Protein AF-A0A1J1LN22-F1 (afdb_monomer_lite)

Foldseek 3Di:
DPDPLVVCLVVVNLVVSLVVLVVVCVVPVLDLVSLLSNLVSCVVVVVLVVSLVSLVSSCVSADCVDPVSVVSNVVSVVSNVVVVPDD

Radius of gyration: 12.42 Å; chains: 1; bounding box: 30×31×31 Å

Structure (mmCIF, N/CA/C/O backbone):
data_AF-A0A1J1LN22-F1
#
_entry.id   AF-A0A1J1LN22-F1
#
loop_
_atom_site.group_PDB
_atom_site.id
_atom_site.type_symbol
_atom_site.label_atom_id
_atom_site.label_alt_id
_atom_site.label_comp_id
_atom_site.label_asym_id
_atom_site.label_entity_id
_atom_site.label_seq_id
_atom_site.pdbx_PDB_ins_code
_atom_site.Cartn_x
_atom_site.Cartn_y
_atom_site.Cartn_z
_atom_site.occupancy
_atom_site.B_iso_or_equiv
_atom_site.auth_seq_id
_atom_site.auth_comp_id
_atom_site.auth_asym_id
_atom_site.auth_atom_id
_atom_site.pdbx_PDB_model_num
ATOM 1 N N . MET A 1 1 ? -1.503 -3.585 -15.005 1.00 45.34 1 MET A N 1
ATOM 2 C CA . MET A 1 1 ? -2.427 -4.708 -14.670 1.00 45.34 1 MET A CA 1
ATOM 3 C C . MET A 1 1 ? -3.474 -4.249 -13.637 1.00 45.34 1 MET A C 1
ATOM 5 O O . MET A 1 1 ? -3.480 -4.699 -12.501 1.00 45.34 1 MET A O 1
ATOM 9 N N . LYS A 1 2 ? -4.350 -3.308 -14.027 1.00 45.06 2 LYS A N 1
ATOM 10 C CA . LYS A 1 2 ? -5.271 -2.568 -13.133 1.00 45.06 2 LYS A CA 1
ATOM 11 C C . LYS A 1 2 ? -6.637 -3.252 -12.940 1.00 45.06 2 LYS A C 1
ATOM 13 O O . LYS A 1 2 ? -7.472 -2.776 -12.184 1.00 45.06 2 LYS A O 1
ATOM 18 N N . ASN A 1 3 ? -6.876 -4.370 -13.629 1.00 51.34 3 ASN A N 1
ATOM 19 C CA . ASN A 1 3 ? -8.242 -4.811 -13.925 1.00 51.34 3 ASN A CA 1
ATOM 20 C C . ASN A 1 3 ? -8.779 -5.891 -12.978 1.00 51.34 3 ASN A C 1
ATOM 22 O O . ASN A 1 3 ? -9.984 -5.935 -12.773 1.00 51.34 3 ASN A O 1
ATOM 26 N N . LEU A 1 4 ? -7.942 -6.736 -12.361 1.00 54.25 4 LEU A N 1
ATOM 27 C CA . LEU A 1 4 ? -8.465 -7.845 -11.547 1.00 54.25 4 LEU A CA 1
ATOM 28 C C . LEU A 1 4 ? -8.833 -7.414 -10.118 1.00 54.25 4 LEU A C 1
ATOM 30 O O . LEU A 1 4 ? -9.939 -7.695 -9.661 1.00 54.25 4 LEU A O 1
ATOM 34 N N . GLY A 1 5 ? -7.942 -6.676 -9.443 1.00 52.97 5 GLY A N 1
ATOM 35 C CA . GLY A 1 5 ? -8.210 -6.130 -8.106 1.00 52.97 5 GLY A CA 1
ATOM 36 C C . GLY A 1 5 ? -9.353 -5.110 -8.118 1.00 52.97 5 GLY A C 1
ATOM 37 O O . GLY A 1 5 ? -10.264 -5.179 -7.297 1.00 52.97 5 GLY A O 1
ATOM 38 N N . TRP A 1 6 ?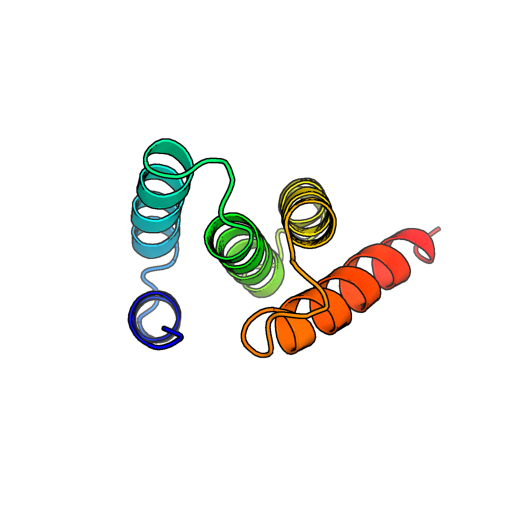 -9.380 -4.236 -9.131 1.00 58.50 6 TRP A N 1
ATOM 39 C CA . TRP A 1 6 ? -10.407 -3.200 -9.269 1.00 58.50 6 TRP A CA 1
ATOM 40 C C . TRP A 1 6 ? -11.785 -3.758 -9.675 1.00 58.50 6 TRP A C 1
ATOM 42 O O . TRP A 1 6 ? -12.815 -3.286 -9.191 1.00 58.50 6 TRP A O 1
ATOM 52 N N . ALA A 1 7 ? -11.832 -4.815 -10.500 1.00 53.88 7 ALA A N 1
ATOM 53 C CA . ALA A 1 7 ? -13.086 -5.493 -10.841 1.00 53.88 7 ALA A CA 1
ATOM 54 C C . ALA A 1 7 ? -13.687 -6.277 -9.661 1.00 53.88 7 ALA A C 1
ATOM 56 O O . ALA A 1 7 ? -14.905 -6.462 -9.614 1.00 53.88 7 ALA A O 1
ATOM 57 N N . ARG A 1 8 ? -12.863 -6.743 -8.710 1.00 54.22 8 ARG A N 1
ATOM 58 C CA . ARG A 1 8 ? -13.329 -7.418 -7.485 1.00 54.22 8 ARG A CA 1
ATOM 59 C C . ARG A 1 8 ? -13.838 -6.413 -6.441 1.00 54.22 8 ARG A C 1
ATOM 61 O O . ARG A 1 8 ? -14.879 -6.685 -5.845 1.00 54.22 8 ARG A O 1
ATOM 68 N N . TRP A 1 9 ? -13.204 -5.240 -6.331 1.00 52.41 9 TRP A N 1
ATOM 69 C CA . TRP A 1 9 ? -13.669 -4.099 -5.522 1.00 52.41 9 TRP A CA 1
ATOM 70 C C . TRP A 1 9 ? -15.096 -3.644 -5.884 1.00 52.41 9 TRP A C 1
ATOM 72 O O . TRP A 1 9 ? -15.978 -3.597 -5.033 1.00 52.41 9 TRP A O 1
ATOM 82 N N . LYS A 1 10 ? -15.391 -3.432 -7.177 1.00 56.25 10 LYS A N 1
ATOM 83 C CA . LYS A 1 10 ? -16.736 -3.029 -7.656 1.00 56.25 10 LYS A CA 1
ATOM 84 C C . LYS A 1 10 ? -17.869 -4.021 -7.333 1.00 56.25 10 LYS A C 1
ATOM 86 O O . LYS A 1 10 ? -19.030 -3.676 -7.533 1.00 56.25 10 LYS A O 1
ATOM 91 N N . GLN A 1 11 ? -17.556 -5.243 -6.898 1.00 60.91 11 GLN A N 1
ATOM 92 C CA . GLN A 1 11 ? -18.530 -6.314 -6.653 1.00 60.91 11 GLN A CA 1
ATOM 93 C C . GLN A 1 11 ? -18.790 -6.574 -5.158 1.00 60.91 11 GLN A C 1
ATOM 95 O O . GLN A 1 11 ? -19.415 -7.578 -4.830 1.00 60.91 11 GLN A O 1
ATOM 100 N N . GLY A 1 12 ? -18.305 -5.718 -4.246 1.00 63.88 12 GLY A N 1
ATOM 101 C CA . GLY A 1 12 ? -18.483 -5.908 -2.798 1.00 63.88 12 GLY A CA 1
ATOM 102 C C . GLY A 1 12 ? -17.680 -7.083 -2.227 1.00 63.88 12 GLY A C 1
ATOM 103 O O . GLY A 1 12 ? -17.972 -7.574 -1.140 1.00 63.88 12 GLY A O 1
ATOM 104 N N . ARG A 1 13 ? -16.664 -7.556 -2.962 1.00 73.25 13 ARG A N 1
ATOM 105 C CA . ARG A 1 13 ? -15.811 -8.698 -2.591 1.00 73.25 13 ARG A CA 1
ATOM 106 C C . ARG A 1 13 ? -14.456 -8.244 -2.065 1.00 73.25 13 ARG A C 1
ATOM 108 O O . ARG A 1 13 ? -13.420 -8.799 -2.427 1.00 73.25 13 ARG A O 1
ATOM 115 N N . ASP A 1 14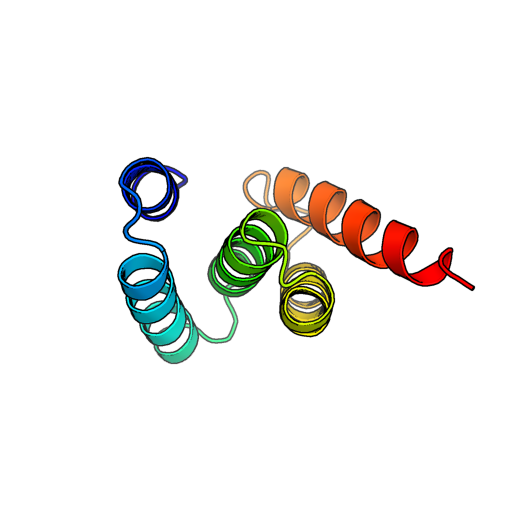 ? -14.455 -7.233 -1.209 1.00 72.56 14 ASP A N 1
ATOM 116 C CA . ASP A 1 14 ? -13.216 -6.628 -0.720 1.00 72.56 14 ASP A CA 1
ATOM 117 C C . ASP A 1 14 ? -12.361 -7.605 0.088 1.00 72.56 14 ASP A C 1
ATOM 119 O O . ASP A 1 14 ? -11.139 -7.590 -0.015 1.00 72.56 14 ASP A O 1
ATOM 123 N N . SER A 1 15 ? -12.988 -8.487 0.871 1.00 78.25 15 SER A N 1
ATOM 124 C CA . SER A 1 15 ? -12.277 -9.525 1.629 1.00 78.25 15 SER A CA 1
ATOM 125 C C . SER A 1 15 ? -11.576 -10.526 0.707 1.00 78.25 15 SER A C 1
ATOM 127 O O . SER A 1 15 ? -10.455 -10.946 0.975 1.00 78.25 15 SER A O 1
ATOM 129 N N . GLU A 1 16 ? -12.214 -10.871 -0.411 1.00 81.31 16 GLU A N 1
ATOM 130 C CA . GLU A 1 16 ? -11.659 -11.777 -1.418 1.00 81.31 16 GLU A CA 1
ATOM 131 C C . GLU A 1 16 ? -10.509 -11.101 -2.184 1.00 81.31 16 GLU A C 1
ATOM 133 O O . GLU A 1 16 ? -9.470 -11.713 -2.423 1.00 81.31 16 GLU A O 1
ATOM 138 N N . ALA A 1 17 ? -10.665 -9.810 -2.503 1.00 81.94 17 ALA A N 1
ATOM 139 C CA . ALA A 1 17 ? -9.615 -8.997 -3.104 1.00 81.94 17 ALA A CA 1
ATOM 140 C C . ALA A 1 17 ? -8.393 -8.883 -2.181 1.00 81.94 17 ALA A C 1
ATOM 142 O O . ALA A 1 17 ? -7.274 -9.097 -2.639 1.00 81.94 17 ALA A O 1
ATOM 143 N N . LEU A 1 18 ? -8.599 -8.610 -0.889 1.00 85.00 18 LEU A N 1
ATOM 144 C CA . LEU A 1 18 ? -7.515 -8.572 0.093 1.00 85.00 18 LEU A CA 1
ATOM 145 C C . LEU A 1 18 ? -6.797 -9.917 0.185 1.00 85.00 18 LEU A C 1
ATOM 147 O O . LEU A 1 18 ? -5.576 -9.927 0.132 1.00 85.00 18 LEU A O 1
ATOM 151 N N . ASN A 1 19 ? -7.519 -11.039 0.231 1.00 87.31 19 ASN A N 1
ATOM 152 C CA . ASN A 1 19 ? -6.890 -12.360 0.287 1.00 87.31 19 ASN A CA 1
ATOM 153 C C . ASN A 1 19 ? -5.988 -12.628 -0.932 1.00 87.31 19 ASN A C 1
ATOM 155 O O . ASN A 1 19 ? -4.844 -13.045 -0.784 1.00 87.31 19 ASN A O 1
ATOM 159 N N . ILE A 1 20 ? -6.468 -12.313 -2.141 1.00 87.19 20 ILE A N 1
ATOM 160 C CA . ILE A 1 20 ? -5.675 -12.449 -3.374 1.00 87.19 20 ILE A CA 1
ATOM 161 C C . ILE A 1 20 ? -4.430 -11.555 -3.331 1.00 87.19 20 ILE A C 1
ATOM 163 O O . ILE A 1 20 ? -3.353 -11.963 -3.766 1.00 87.19 20 ILE A O 1
ATOM 167 N N . LEU A 1 21 ? -4.570 -10.326 -2.834 1.00 88.81 21 LEU A N 1
ATOM 168 C CA . LEU A 1 21 ? -3.463 -9.376 -2.765 1.00 88.81 21 LEU A CA 1
ATOM 169 C C . LEU A 1 21 ? -2.441 -9.749 -1.686 1.00 88.81 21 LEU A C 1
ATOM 171 O O . LEU A 1 21 ? -1.250 -9.541 -1.902 1.00 88.81 21 LEU A O 1
ATOM 175 N N . GLU A 1 22 ? -2.878 -10.336 -0.574 1.00 89.81 22 GLU A N 1
ATOM 176 C CA . GLU A 1 22 ? -1.996 -10.894 0.453 1.00 89.81 22 GLU A CA 1
ATOM 177 C C . GLU A 1 22 ? -1.165 -12.049 -0.117 1.00 89.81 22 GLU A C 1
ATOM 179 O O . GLU A 1 22 ? 0.060 -12.021 -0.026 1.00 89.81 22 GLU A O 1
ATOM 184 N N . THR A 1 23 ? -1.785 -12.979 -0.852 1.00 90.38 23 THR A N 1
ATOM 185 C CA . THR A 1 23 ? -1.036 -14.016 -1.581 1.00 90.38 23 THR A CA 1
ATOM 186 C C . THR A 1 23 ? -0.074 -13.408 -2.608 1.00 90.38 23 THR A C 1
ATOM 188 O O . THR A 1 23 ? 1.068 -13.843 -2.731 1.00 90.38 23 THR A O 1
ATOM 191 N N . ALA A 1 24 ? -0.485 -12.372 -3.346 1.00 88.06 24 ALA A N 1
ATOM 192 C CA . ALA A 1 24 ? 0.396 -11.706 -4.308 1.00 88.06 24 ALA A CA 1
ATOM 193 C C . ALA A 1 24 ? 1.616 -11.052 -3.633 1.00 88.06 24 ALA A C 1
ATOM 195 O O . ALA A 1 24 ? 2.714 -11.083 -4.192 1.00 88.06 24 ALA A O 1
ATOM 196 N N . LYS A 1 25 ? 1.429 -10.489 -2.434 1.00 91.19 25 LYS A N 1
ATOM 197 C CA . LYS A 1 25 ? 2.492 -9.921 -1.598 1.00 91.19 25 LYS A CA 1
ATOM 198 C C . LYS A 1 25 ? 3.467 -10.998 -1.120 1.00 91.19 25 LYS A C 1
ATOM 200 O O . LYS A 1 25 ? 4.668 -10.768 -1.137 1.00 91.19 25 LYS A O 1
ATOM 205 N N . GLU A 1 26 ? 2.971 -12.170 -0.732 1.00 92.50 26 GLU A N 1
ATOM 206 C CA . GLU A 1 26 ? 3.809 -13.312 -0.336 1.00 92.50 26 GLU A CA 1
ATOM 207 C C . GLU A 1 26 ? 4.623 -13.866 -1.512 1.00 92.50 26 GLU A C 1
ATOM 209 O O . GLU A 1 26 ? 5.807 -14.162 -1.364 1.00 92.50 26 GLU A O 1
ATOM 214 N N . LEU A 1 27 ? 4.009 -13.962 -2.695 1.00 92.56 27 LEU A N 1
ATOM 215 C CA . LEU A 1 27 ? 4.663 -14.470 -3.903 1.00 92.56 27 LEU A CA 1
ATOM 216 C C . LEU A 1 27 ? 5.725 -13.514 -4.458 1.00 92.56 27 LEU A C 1
ATOM 218 O O . LEU A 1 27 ? 6.720 -13.965 -5.023 1.00 92.56 27 LEU A O 1
ATOM 222 N N . ASN A 1 28 ? 5.518 -12.200 -4.339 1.00 88.50 28 ASN A N 1
ATOM 223 C CA . ASN A 1 28 ? 6.506 -11.202 -4.742 1.00 88.50 28 ASN A CA 1
ATOM 224 C C . ASN A 1 28 ? 6.550 -10.018 -3.756 1.00 88.50 28 ASN A C 1
ATOM 226 O O . ASN A 1 28 ? 5.932 -8.976 -4.006 1.00 88.50 28 ASN A O 1
ATOM 230 N N . PRO A 1 29 ? 7.337 -10.142 -2.672 1.00 90.12 29 PRO A N 1
ATOM 231 C CA . PRO A 1 29 ? 7.417 -9.126 -1.621 1.00 90.12 29 PRO A CA 1
ATOM 232 C C . PRO A 1 29 ? 8.051 -7.803 -2.057 1.00 90.12 29 PRO A C 1
ATOM 234 O O . PRO A 1 29 ? 7.939 -6.809 -1.349 1.00 90.12 29 PRO A O 1
ATOM 237 N N . GLN A 1 30 ? 8.736 -7.767 -3.203 1.00 88.38 30 GLN A N 1
ATOM 238 C CA . GLN A 1 30 ? 9.384 -6.550 -3.704 1.00 88.38 30 GLN A CA 1
ATOM 239 C C . GLN A 1 30 ? 8.500 -5.775 -4.684 1.00 88.38 30 GLN A C 1
ATOM 241 O O . GLN A 1 30 ? 8.881 -4.709 -5.160 1.00 88.38 30 GLN A O 1
ATOM 246 N N . ARG A 1 31 ? 7.303 -6.282 -4.995 1.00 87.50 31 ARG A N 1
ATOM 247 C CA . ARG A 1 31 ? 6.405 -5.630 -5.942 1.00 87.50 31 ARG A CA 1
ATOM 248 C C . ARG A 1 31 ? 5.536 -4.588 -5.247 1.00 87.50 31 ARG A C 1
ATOM 250 O O . ARG A 1 31 ? 4.556 -4.935 -4.585 1.00 87.50 31 ARG A O 1
ATOM 257 N N . ALA A 1 32 ? 5.821 -3.312 -5.504 1.00 91.62 32 ALA A N 1
ATOM 258 C CA . ALA A 1 32 ? 5.068 -2.172 -4.975 1.00 91.62 32 ALA A CA 1
ATOM 259 C C . ALA A 1 32 ? 3.550 -2.307 -5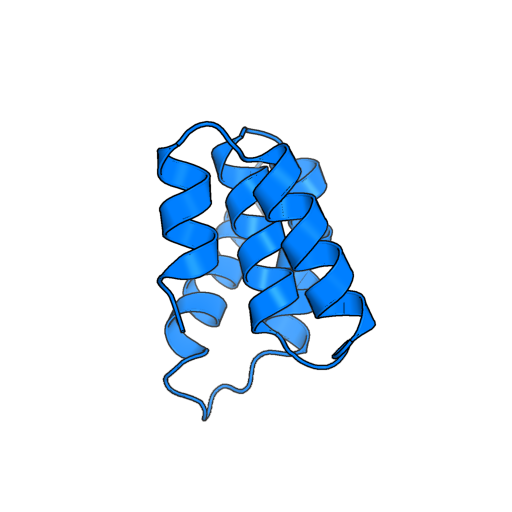.167 1.00 91.62 32 ALA A C 1
ATOM 261 O O . ALA A 1 32 ? 2.775 -2.105 -4.233 1.00 91.62 32 ALA A O 1
ATOM 262 N N . THR A 1 33 ? 3.125 -2.737 -6.362 1.00 90.69 33 THR A N 1
ATOM 263 C CA . THR A 1 33 ? 1.714 -2.799 -6.772 1.00 90.69 33 THR A CA 1
ATOM 264 C C . THR A 1 33 ? 0.815 -3.544 -5.778 1.00 90.69 33 THR A C 1
ATOM 266 O O . THR A 1 33 ? -0.314 -3.113 -5.549 1.00 90.69 33 THR A O 1
ATOM 269 N N . ALA A 1 34 ? 1.283 -4.649 -5.180 1.00 91.56 34 ALA A N 1
ATOM 270 C CA . ALA A 1 34 ? 0.477 -5.421 -4.230 1.00 91.56 34 ALA A CA 1
ATOM 271 C C . ALA A 1 34 ? 0.193 -4.609 -2.957 1.00 91.56 34 ALA A C 1
ATOM 273 O O . ALA A 1 34 ? -0.954 -4.514 -2.523 1.00 91.56 34 ALA A O 1
ATOM 274 N N . TYR A 1 35 ? 1.216 -3.942 -2.418 1.00 95.38 35 TYR A N 1
ATOM 275 C CA . TYR A 1 35 ? 1.078 -3.051 -1.269 1.00 95.38 35 TYR A CA 1
ATOM 276 C C . TYR A 1 35 ? 0.173 -1.857 -1.586 1.00 95.38 35 TYR A C 1
ATOM 278 O O . TYR A 1 35 ? -0.723 -1.553 -0.802 1.00 95.38 35 TYR A O 1
ATOM 286 N N . CYS A 1 36 ? 0.343 -1.224 -2.7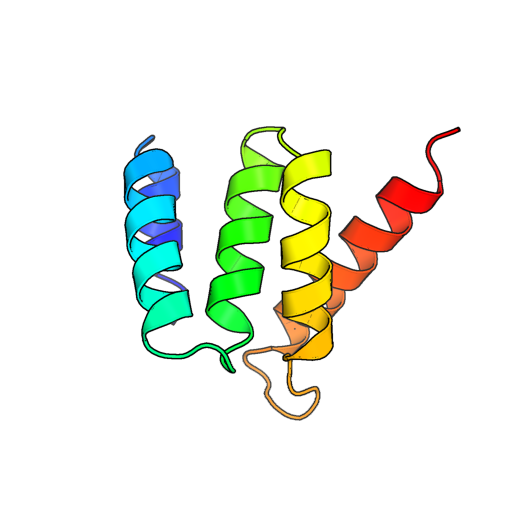51 1.00 94.31 36 CYS A N 1
ATOM 287 C CA . CYS A 1 36 ? -0.479 -0.085 -3.167 1.00 94.31 36 CYS A CA 1
ATOM 288 C C . CYS A 1 36 ? -1.968 -0.449 -3.269 1.00 94.31 36 CYS A C 1
ATOM 290 O O . CYS A 1 36 ? -2.831 0.292 -2.801 1.00 94.31 36 CYS A O 1
ATOM 292 N N . LEU A 1 37 ? -2.277 -1.620 -3.834 1.00 92.75 37 LEU A N 1
ATOM 293 C CA . LEU A 1 37 ? -3.650 -2.103 -3.975 1.00 92.75 37 LEU A CA 1
ATOM 294 C C . LEU A 1 37 ? -4.282 -2.469 -2.627 1.00 92.75 37 LEU A C 1
ATOM 296 O O . LEU A 1 37 ? -5.443 -2.133 -2.403 1.00 92.75 37 LEU A O 1
ATOM 300 N N . ILE A 1 38 ? -3.541 -3.108 -1.712 1.00 93.81 38 ILE A N 1
ATOM 301 C CA . ILE A 1 38 ? -4.038 -3.374 -0.349 1.00 93.81 38 ILE A CA 1
ATOM 302 C C . ILE A 1 38 ? -4.344 -2.055 0.365 1.00 93.81 38 ILE A C 1
ATOM 304 O O . ILE A 1 38 ? -5.409 -1.914 0.970 1.00 93.81 38 ILE A O 1
ATOM 308 N N . ALA A 1 39 ? -3.434 -1.082 0.264 1.00 94.94 39 ALA A N 1
ATOM 309 C 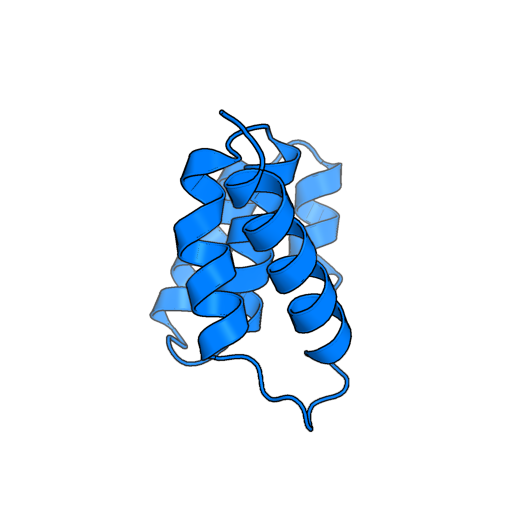CA . ALA A 1 39 ? -3.607 0.234 0.859 1.00 94.94 39 ALA A CA 1
ATOM 310 C C . ALA A 1 39 ? -4.866 0.926 0.325 1.00 94.94 39 ALA A C 1
ATOM 312 O O . ALA A 1 39 ? -5.693 1.387 1.109 1.00 94.94 39 ALA A O 1
ATOM 313 N N . GLN A 1 40 ? -5.057 0.922 -0.997 1.00 92.62 40 GLN A N 1
ATOM 314 C CA . GLN A 1 40 ? -6.237 1.499 -1.630 1.00 92.62 40 GLN A CA 1
ATOM 315 C C . GLN A 1 40 ? -7.534 0.829 -1.164 1.00 92.62 40 GLN A C 1
ATOM 317 O O . GLN A 1 40 ? -8.463 1.535 -0.781 1.00 92.62 40 GLN A O 1
ATOM 322 N N . VAL A 1 41 ? -7.596 -0.508 -1.143 1.00 90.06 41 VAL A N 1
ATOM 323 C CA . VAL A 1 41 ? -8.797 -1.236 -0.698 1.00 90.06 41 VAL A CA 1
ATOM 324 C C . VAL A 1 41 ? -9.134 -0.896 0.756 1.00 90.06 41 VAL A C 1
ATOM 326 O O . VAL A 1 41 ? -10.296 -0.662 1.082 1.00 90.06 41 VAL A O 1
ATOM 329 N N . LYS A 1 42 ? -8.134 -0.828 1.641 1.00 90.81 42 LYS A N 1
ATOM 330 C CA . LYS A 1 42 ? -8.338 -0.443 3.045 1.00 90.81 42 LYS A CA 1
ATOM 331 C C . LYS A 1 42 ? -8.832 0.999 3.186 1.00 90.81 42 LYS A C 1
ATOM 333 O O . LYS A 1 42 ? -9.816 1.234 3.886 1.00 90.81 42 LYS A O 1
ATOM 338 N N . ASP A 1 43 ? -8.215 1.935 2.469 1.00 90.75 43 ASP A N 1
ATOM 339 C CA . ASP A 1 43 ? -8.609 3.348 2.456 1.00 90.75 43 ASP A CA 1
ATOM 340 C C . ASP A 1 43 ? -10.049 3.551 1.976 1.00 90.75 43 ASP A C 1
ATOM 342 O O . ASP A 1 43 ? -10.813 4.305 2.582 1.00 90.75 43 ASP A O 1
ATOM 346 N N . GLU A 1 44 ? -10.429 2.881 0.886 1.00 86.88 44 GLU A N 1
ATOM 347 C CA . GLU A 1 44 ? -11.765 2.978 0.290 1.00 86.88 44 GLU A CA 1
ATOM 348 C C . GLU A 1 44 ? -12.846 2.368 1.190 1.00 86.88 44 GLU A C 1
ATOM 350 O O . GLU A 1 44 ? -13.989 2.823 1.168 1.00 86.88 44 GLU A O 1
ATOM 355 N N . ARG A 1 45 ? -12.478 1.412 2.051 1.00 85.50 45 ARG A N 1
ATOM 356 C CA . ARG A 1 45 ? -13.344 0.866 3.109 1.00 85.50 45 ARG A CA 1
ATOM 357 C C . ARG A 1 45 ? -13.398 1.717 4.377 1.00 85.50 45 ARG A C 1
ATOM 359 O O . ARG A 1 45 ? -14.101 1.356 5.317 1.00 85.50 45 ARG A O 1
ATOM 366 N N . GLY A 1 46 ? -12.656 2.821 4.427 1.00 87.38 46 GLY A N 1
ATOM 367 C CA . GLY A 1 46 ? -12.570 3.693 5.597 1.00 87.38 46 GLY A CA 1
ATOM 368 C C . GLY A 1 46 ? -11.549 3.255 6.652 1.00 87.38 46 GLY A C 1
ATOM 369 O O . GLY A 1 46 ? -11.337 4.000 7.607 1.00 87.38 46 GLY A O 1
ATOM 370 N N . ASP A 1 47 ? -10.853 2.126 6.464 1.00 90.75 47 ASP A N 1
ATOM 371 C CA . ASP A 1 47 ? -9.719 1.691 7.298 1.00 90.75 47 ASP A CA 1
ATOM 372 C C . ASP A 1 47 ? -8.448 2.477 6.931 1.00 90.75 47 ASP A C 1
ATOM 374 O O . ASP A 1 47 ? -7.436 1.934 6.482 1.00 90.75 47 ASP A O 1
ATOM 378 N N . ARG A 1 48 ? -8.516 3.803 7.087 1.00 90.94 48 ARG A N 1
ATOM 379 C CA . ARG A 1 48 ? -7.433 4.712 6.692 1.00 90.94 48 ARG A CA 1
ATOM 380 C C . ARG A 1 48 ? -6.170 4.491 7.515 1.00 90.94 48 ARG A C 1
ATOM 382 O O . ARG A 1 48 ? -5.072 4.533 6.976 1.00 90.94 48 ARG A O 1
ATOM 389 N N . LEU A 1 49 ? -6.317 4.230 8.817 1.00 93.06 49 LEU A N 1
ATOM 390 C CA . LEU A 1 49 ? -5.180 3.945 9.697 1.00 93.06 49 LEU A CA 1
ATOM 391 C C . LEU A 1 49 ? -4.514 2.614 9.329 1.00 93.06 49 LEU A C 1
ATOM 393 O O . LEU A 1 49 ? -3.287 2.554 9.243 1.00 93.06 49 LEU A O 1
ATOM 397 N N . GLY A 1 50 ? -5.302 1.573 9.044 1.00 93.31 50 GLY A N 1
ATOM 398 C CA . GLY A 1 50 ? -4.780 0.290 8.586 1.00 93.31 50 GLY A CA 1
ATOM 399 C C . GLY A 1 50 ? -4.168 0.340 7.186 1.00 93.31 50 GLY A C 1
ATOM 400 O O . GLY A 1 50 ? -3.323 -0.497 6.878 1.00 93.31 50 GLY A O 1
ATOM 401 N N . ALA A 1 51 ? -4.533 1.314 6.345 1.00 95.44 51 ALA A N 1
ATOM 402 C CA . ALA A 1 51 ? -3.941 1.519 5.022 1.00 95.44 51 ALA A CA 1
ATOM 403 C C . ALA A 1 51 ? -2.524 2.123 5.068 1.00 95.44 51 ALA A C 1
ATOM 405 O O . ALA A 1 51 ? -1.705 1.831 4.196 1.00 95.44 51 ALA A O 1
ATOM 406 N N . LEU A 1 52 ? -2.200 2.932 6.086 1.00 95.75 52 LEU A N 1
ATOM 407 C CA . LEU A 1 52 ? -0.920 3.650 6.190 1.00 95.75 52 LEU A CA 1
ATOM 408 C C . LEU A 1 52 ? 0.337 2.782 6.030 1.00 95.75 52 LEU A C 1
ATOM 410 O O . LEU A 1 52 ? 1.211 3.181 5.257 1.00 95.75 52 LEU A O 1
ATOM 414 N N . PRO A 1 53 ? 0.501 1.637 6.728 1.00 96.44 53 PRO A N 1
ATOM 415 C CA . PRO A 1 53 ? 1.698 0.816 6.555 1.00 96.44 53 PRO A CA 1
ATOM 416 C C . PRO A 1 53 ? 1.846 0.322 5.112 1.00 96.44 53 PRO A C 1
ATOM 418 O O . PRO A 1 53 ? 2.955 0.304 4.583 1.00 96.44 53 PRO A O 1
ATOM 421 N N . PHE A 1 54 ? 0.736 0.011 4.442 1.00 96.50 54 PHE A N 1
ATOM 422 C CA . PHE A 1 54 ? 0.747 -0.435 3.053 1.00 96.50 54 PHE A CA 1
ATOM 423 C C . PHE A 1 54 ? 1.040 0.710 2.082 1.00 96.50 54 PHE A C 1
ATOM 425 O O . PHE A 1 54 ? 1.782 0.502 1.126 1.00 96.50 54 PHE A O 1
ATOM 432 N N . TRP A 1 55 ? 0.564 1.931 2.351 1.00 96.81 55 TRP A N 1
ATOM 433 C CA . TRP A 1 55 ? 0.969 3.111 1.580 1.00 96.81 55 TRP A CA 1
ATOM 434 C C . TRP A 1 55 ? 2.460 3.420 1.719 1.00 96.81 55 TRP A C 1
ATOM 436 O O . TRP A 1 55 ? 3.104 3.761 0.730 1.00 96.81 55 TRP A O 1
ATOM 446 N N . LYS A 1 56 ? 3.035 3.249 2.916 1.00 96.88 56 LYS A N 1
ATOM 447 C CA . LYS A 1 56 ? 4.484 3.399 3.126 1.00 96.88 56 LYS A CA 1
ATOM 448 C C . LYS A 1 56 ? 5.271 2.358 2.334 1.00 96.88 56 LYS A C 1
ATOM 450 O O . LYS A 1 56 ? 6.200 2.719 1.623 1.00 96.88 56 LYS A O 1
ATOM 455 N N . SER A 1 57 ? 4.887 1.084 2.412 1.00 96.31 57 SER A N 1
ATOM 456 C CA . SER A 1 57 ? 5.544 0.023 1.640 1.00 96.31 57 SER A CA 1
ATOM 457 C C . SER A 1 57 ? 5.384 0.211 0.132 1.00 96.31 57 SER A C 1
ATOM 459 O O . SER A 1 57 ? 6.350 0.026 -0.597 1.00 96.31 57 SER A O 1
ATOM 461 N N . CYS A 1 58 ? 4.201 0.628 -0.324 1.00 95.50 58 CYS A N 1
ATOM 462 C CA . CYS A 1 58 ? 3.946 1.003 -1.713 1.00 95.50 58 CYS A CA 1
ATOM 463 C C . CYS A 1 58 ? 4.961 2.048 -2.191 1.00 95.50 58 CYS A C 1
ATOM 465 O O . CYS A 1 58 ? 5.640 1.819 -3.183 1.00 95.50 58 CYS A O 1
ATOM 467 N N . LEU A 1 59 ? 5.123 3.147 -1.446 1.00 95.31 59 LEU A N 1
ATOM 468 C CA . LEU A 1 59 ? 6.053 4.215 -1.807 1.00 95.31 59 LEU A CA 1
ATOM 469 C C . LEU A 1 59 ? 7.523 3.774 -1.743 1.00 95.31 59 LEU A C 1
ATOM 471 O O . LEU A 1 59 ? 8.304 4.150 -2.606 1.00 95.31 59 LEU A O 1
ATOM 475 N N . ASN A 1 60 ? 7.894 2.968 -0.746 1.00 95.88 60 ASN A N 1
ATOM 476 C CA . ASN A 1 60 ? 9.270 2.493 -0.575 1.00 95.88 60 ASN A CA 1
ATOM 477 C C . ASN A 1 60 ? 9.717 1.517 -1.673 1.00 95.88 60 ASN A C 1
ATOM 479 O O . ASN A 1 60 ? 10.912 1.404 -1.929 1.00 95.88 60 ASN A O 1
ATOM 483 N N . LEU A 1 61 ? 8.778 0.766 -2.255 1.00 94.25 61 LEU A N 1
ATOM 484 C CA . LEU A 1 61 ? 9.056 -0.256 -3.267 1.00 94.25 61 LEU A CA 1
ATOM 485 C C . LEU A 1 61 ? 8.782 0.225 -4.696 1.00 94.25 61 LEU A C 1
ATOM 487 O O . LEU A 1 61 ? 9.199 -0.442 -5.641 1.00 94.25 61 LEU A O 1
ATOM 491 N N . ALA A 1 62 ? 8.037 1.320 -4.860 1.00 92.44 62 ALA A N 1
ATOM 492 C CA . ALA A 1 62 ? 7.713 1.877 -6.165 1.00 92.44 62 ALA A CA 1
ATOM 493 C C . ALA A 1 62 ? 8.977 2.359 -6.881 1.00 92.44 62 ALA A C 1
ATOM 495 O O . ALA A 1 62 ? 9.860 2.958 -6.266 1.00 92.44 62 ALA A O 1
ATOM 496 N N . GLN A 1 63 ? 9.036 2.120 -8.187 1.00 90.81 63 GLN A N 1
ATOM 497 C CA . GLN A 1 63 ? 10.133 2.573 -9.038 1.00 90.81 63 GLN A CA 1
ATOM 498 C C . GLN A 1 63 ? 9.696 3.840 -9.783 1.00 90.81 63 GLN A C 1
ATOM 500 O O . GLN A 1 63 ? 8.808 3.748 -10.628 1.00 90.81 63 GLN A O 1
ATOM 505 N N . PRO A 1 64 ? 10.282 5.020 -9.503 1.00 83.81 64 PRO A N 1
ATOM 506 C CA . PRO A 1 64 ? 9.889 6.270 -10.159 1.00 83.81 64 PRO A CA 1
ATOM 507 C C . PRO A 1 64 ? 10.083 6.264 -11.679 1.00 83.81 64 PRO A C 1
ATOM 509 O O . PRO A 1 64 ? 9.417 7.003 -12.388 1.00 83.81 64 PRO A O 1
ATOM 512 N N . GLU A 1 65 ? 10.994 5.443 -12.203 1.00 84.44 65 GLU A N 1
ATOM 513 C CA . GLU A 1 65 ? 11.170 5.263 -13.646 1.00 84.44 65 GLU A CA 1
ATOM 514 C C . GLU A 1 65 ? 10.123 4.342 -14.298 1.00 84.44 65 GLU A C 1
ATOM 516 O O . GLU A 1 65 ? 10.089 4.236 -15.525 1.00 84.44 65 GLU A O 1
ATOM 521 N N . SER A 1 66 ? 9.283 3.666 -13.505 1.00 83.25 66 SER A N 1
ATOM 522 C CA . SER A 1 66 ? 8.211 2.794 -13.985 1.00 83.25 66 SER A CA 1
ATOM 523 C C . SER A 1 66 ? 6.917 3.601 -14.156 1.00 83.25 66 SER A C 1
ATOM 525 O O . SER A 1 66 ? 6.296 3.979 -13.160 1.00 83.25 66 SER A O 1
ATOM 527 N N . PRO A 1 67 ? 6.418 3.798 -15.392 1.00 79.44 67 PRO A N 1
ATOM 528 C CA . PRO A 1 67 ? 5.173 4.539 -15.624 1.00 79.44 67 PRO A CA 1
ATOM 529 C C . PRO A 1 67 ? 3.948 3.900 -14.952 1.00 79.44 67 PRO A C 1
ATOM 531 O O . PRO A 1 67 ? 2.949 4.568 -14.681 1.00 79.44 67 PRO A O 1
ATOM 534 N N . ASP A 1 68 ? 4.015 2.592 -14.680 1.00 77.62 68 ASP A N 1
ATOM 535 C CA . ASP A 1 68 ? 2.978 1.858 -13.954 1.00 77.62 68 ASP A CA 1
ATOM 536 C C . ASP A 1 68 ? 2.908 2.265 -12.466 1.00 77.62 68 ASP A C 1
ATOM 538 O O . ASP A 1 68 ? 1.847 2.121 -11.847 1.00 77.62 68 ASP A O 1
ATOM 542 N N . ASP A 1 69 ? 4.001 2.794 -11.904 1.00 87.56 69 ASP A N 1
ATOM 543 C CA . ASP A 1 69 ? 4.131 3.162 -10.492 1.00 87.56 69 ASP A CA 1
ATOM 544 C C . ASP A 1 69 ? 3.927 4.662 -10.227 1.00 87.56 69 ASP A C 1
ATOM 546 O O . ASP A 1 69 ? 3.520 5.015 -9.120 1.00 87.56 69 ASP A O 1
ATOM 550 N N . ASP A 1 70 ? 4.081 5.544 -11.221 1.00 88.25 70 ASP A N 1
ATOM 551 C CA . ASP A 1 70 ? 3.890 7.002 -11.070 1.00 88.25 70 ASP A CA 1
ATOM 552 C C . ASP A 1 70 ? 2.551 7.372 -10.415 1.00 88.25 70 ASP A C 1
ATOM 554 O O . ASP A 1 70 ? 2.467 8.194 -9.495 1.00 88.25 70 ASP A O 1
ATOM 558 N N . SER A 1 71 ? 1.475 6.712 -10.855 1.00 88.88 71 SER A N 1
ATOM 559 C CA . SER A 1 71 ? 0.137 6.919 -10.288 1.00 88.88 71 SER A CA 1
ATOM 560 C C . SER A 1 71 ? 0.055 6.474 -8.824 1.00 88.88 71 SER A C 1
ATOM 562 O O . SER A 1 71 ? -0.639 7.102 -8.020 1.00 88.88 71 SER A O 1
ATOM 564 N N . TRP A 1 72 ? 0.761 5.400 -8.468 1.00 93.31 72 TRP A N 1
ATOM 565 C CA . TRP A 1 72 ? 0.806 4.890 -7.102 1.00 93.31 72 TRP A CA 1
ATOM 566 C C . TRP A 1 72 ? 1.632 5.779 -6.186 1.00 93.31 72 TRP A C 1
ATOM 568 O O . TRP A 1 72 ? 1.193 6.043 -5.068 1.00 93.31 72 TRP A O 1
ATOM 578 N N . ILE A 1 73 ? 2.764 6.293 -6.666 1.00 94.38 73 ILE A N 1
ATOM 579 C CA . ILE A 1 73 ? 3.628 7.218 -5.928 1.00 94.38 73 ILE A CA 1
ATOM 580 C C . ILE A 1 73 ? 2.839 8.469 -5.534 1.00 94.38 73 ILE A C 1
ATOM 582 O O . ILE A 1 73 ? 2.762 8.801 -4.348 1.00 94.38 73 ILE A O 1
ATOM 586 N N . GLY A 1 74 ? 2.182 9.122 -6.499 1.00 93.50 74 GLY A N 1
ATOM 587 C CA . GLY A 1 74 ? 1.405 10.334 -6.228 1.00 93.50 74 GLY A CA 1
ATOM 588 C C . GLY A 1 74 ? 0.237 10.092 -5.266 1.00 93.50 74 GLY A C 1
ATOM 589 O O . GLY A 1 74 ? -0.022 10.897 -4.365 1.00 93.50 74 GLY A O 1
ATOM 590 N N . LEU A 1 75 ? -0.457 8.957 -5.406 1.00 93.31 75 LEU A N 1
ATOM 591 C CA . LEU A 1 75 ? -1.549 8.599 -4.504 1.00 93.31 75 LEU A CA 1
ATOM 592 C C . LEU A 1 75 ? -1.044 8.295 -3.085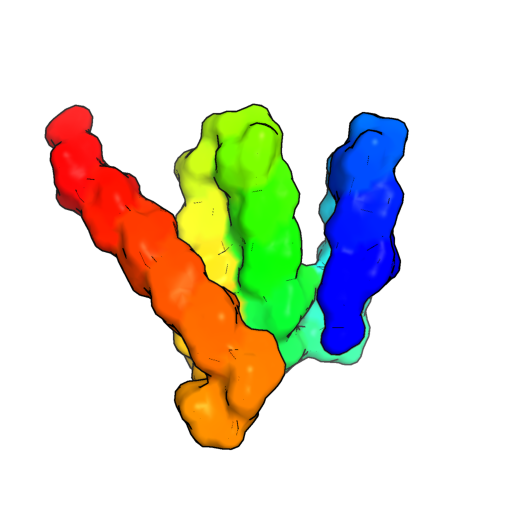 1.00 93.31 75 LEU A C 1
ATOM 594 O O . LEU A 1 75 ? -1.609 8.817 -2.123 1.00 93.31 75 LEU A O 1
ATOM 598 N N . ALA A 1 76 ? 0.028 7.512 -2.951 1.00 94.69 76 ALA A N 1
ATOM 599 C CA . ALA A 1 76 ? 0.626 7.160 -1.667 1.00 94.69 76 ALA A CA 1
ATOM 600 C C . ALA A 1 76 ? 1.095 8.408 -0.907 1.00 94.69 76 ALA A C 1
ATOM 602 O O . ALA A 1 76 ? 0.750 8.581 0.262 1.00 94.69 76 ALA A O 1
ATOM 603 N N . GLN A 1 77 ? 1.802 9.320 -1.584 1.00 95.12 77 GLN A N 1
ATOM 604 C CA . GLN A 1 77 ? 2.232 10.598 -1.008 1.00 95.12 77 GLN A CA 1
ATOM 605 C C . GLN A 1 77 ? 1.038 11.404 -0.493 1.00 95.12 77 GLN A C 1
ATOM 607 O O . GLN A 1 77 ? 1.010 11.788 0.675 1.00 95.12 77 GLN A O 1
ATOM 612 N N . LYS A 1 78 ? -0.002 11.583 -1.318 1.00 94.25 78 LYS A N 1
ATOM 613 C CA . LYS A 1 78 ? -1.217 12.306 -0.918 1.00 94.25 78 LYS A CA 1
ATOM 614 C C . LYS A 1 78 ? -1.856 11.707 0.337 1.00 94.25 78 LYS A C 1
ATOM 616 O O . LYS A 1 78 ? -2.258 12.451 1.235 1.00 94.25 78 LYS A O 1
ATOM 621 N N . ARG A 1 79 ? -1.981 10.378 0.405 1.00 93.88 79 ARG A N 1
ATOM 622 C CA . ARG A 1 79 ? -2.611 9.687 1.542 1.00 93.88 79 ARG A CA 1
ATOM 623 C C . ARG A 1 79 ? -1.795 9.827 2.821 1.00 93.88 79 ARG A C 1
ATOM 625 O O . ARG A 1 79 ? -2.360 10.193 3.846 1.00 93.88 79 ARG A O 1
ATOM 632 N N . LEU A 1 80 ? -0.480 9.643 2.742 1.00 93.31 80 LEU A N 1
ATOM 633 C CA . LEU A 1 80 ? 0.418 9.786 3.889 1.00 93.31 80 LEU A CA 1
ATOM 634 C C . LEU A 1 80 ? 0.474 11.230 4.410 1.00 93.31 80 LEU A C 1
ATOM 636 O O . LEU A 1 80 ? 0.429 11.436 5.622 1.00 93.31 80 LEU A O 1
ATOM 640 N N . SER A 1 81 ? 0.482 12.227 3.520 1.00 89.12 81 SER A N 1
ATOM 641 C CA . SER A 1 81 ? 0.458 13.642 3.912 1.00 89.12 81 SER A CA 1
ATOM 642 C C . SER A 1 81 ? -0.875 14.066 4.532 1.00 89.12 81 SER A C 1
ATOM 644 O O . SER A 1 81 ? -0.887 14.842 5.481 1.00 89.12 81 SER A O 1
ATOM 646 N N . THR A 1 82 ? -2.008 13.544 4.047 1.00 77.44 82 THR A N 1
ATOM 647 C CA . THR A 1 82 ? -3.338 13.888 4.592 1.00 77.44 82 THR A CA 1
ATOM 648 C C . THR A 1 82 ? -3.501 13.401 6.037 1.00 77.44 82 THR A C 1
ATOM 650 O O . THR A 1 82 ? -4.151 14.059 6.846 1.00 77.44 82 THR A O 1
ATOM 653 N N . THR A 1 83 ? -2.889 12.269 6.390 1.00 66.44 83 THR A N 1
ATOM 654 C CA . THR A 1 83 ? -2.955 11.725 7.753 1.00 66.44 83 THR A CA 1
ATOM 655 C C . THR A 1 83 ? -2.013 12.426 8.732 1.00 66.44 83 THR A C 1
ATOM 657 O O . THR A 1 83 ? -2.308 12.467 9.920 1.00 66.44 83 THR A O 1
ATOM 660 N N . GLN A 1 84 ? -0.929 13.045 8.256 1.00 58.59 84 GLN A N 1
ATOM 661 C CA . GLN A 1 84 ? -0.031 13.856 9.091 1.00 58.59 84 GLN A CA 1
ATOM 662 C C . GLN A 1 84 ? -0.622 15.210 9.521 1.00 58.59 84 GLN A C 1
ATOM 664 O O . GLN A 1 84 ? -0.061 15.853 10.401 1.00 58.59 84 GLN A O 1
ATOM 669 N N . ILE A 1 85 ? -1.742 15.636 8.926 1.00 55.94 85 ILE A N 1
ATOM 670 C CA . ILE A 1 85 ? -2.384 16.939 9.189 1.00 55.94 85 ILE A CA 1
ATOM 671 C C . ILE A 1 85 ? -3.619 16.800 10.108 1.00 55.94 85 ILE A C 1
ATOM 673 O O . ILE A 1 85 ? -4.271 17.788 10.428 1.00 55.94 85 ILE A O 1
ATOM 677 N N . SER A 1 86 ? -3.957 15.591 10.569 1.00 40.91 86 SER A N 1
ATOM 678 C CA . SER A 1 86 ? -5.054 15.402 11.533 1.00 40.91 86 SER A CA 1
ATOM 679 C C . SER A 1 86 ? -4.519 15.559 12.971 1.00 40.91 86 SER A C 1
ATOM 681 O O . SER A 1 86 ? -3.683 14.736 13.348 1.00 40.91 86 SER A O 1
ATOM 683 N N . PRO A 1 87 ? -4.919 16.603 13.731 1.00 47.09 87 PRO A N 1
ATOM 684 C CA . PRO A 1 87 ? -4.517 16.793 15.129 1.00 47.09 87 PRO A CA 1
ATOM 685 C C . PRO A 1 87 ? -5.106 15.738 16.072 1.00 47.09 87 PRO A C 1
ATOM 687 O O . PRO A 1 87 ? -6.176 15.171 15.743 1.00 47.09 87 PRO A O 1
#

Sequence (87 aa):
MKNLGWARWKQGRDSEALNILETAKELNPQRATAYCLIAQVKDERGDRLGALPFWKSCLNLAQPESPDDDSWIGLAQKRLSTTQISP

Secondary structure (DSSP, 8-state):
--HHHHHHHTTT-HHHHHHHHHHHHHH-TT-HHHHHHHHHHHHHTT-HHHHHHHHHHHHHH--TT-HHHHHHHHHHHHHHHHHTT--

pLDDT: mean 82.91, std 15.39, range [40.91, 96.88]

InterPro domains:
  IPR011990 Tetratricopeptide-like helical domain superfamily [G3DSA:1.25.40.10] (1-85)
  IPR011990 Tetratricopeptide-like helical domain superfamily [SSF48452] (3-78)

Organism: NCBI:txid671072